Protein AF-A0A7H0H828-F1 (afdb_monomer)

Sequence (67 aa):
MRVFSDLNLNGRAPTRAQPGRGTWGPAGVVSTRAKKIIRIVVPIVVVAIAVGLFFLGRMFYLMLTGA

Secondary structure (DSSP, 8-state):
--------TTSSS-GGG-TTSSTTS-TTSPPHHHHHHHHHHHHHHHHHHHHHHHHHHHHHHHHHHT-

Radius of gyration: 24.18 Å; Cα contacts (8 Å, |Δi|>4): 14; chains: 1; bounding box: 39×23×75 Å

Foldseek 3Di:
DDDDDPDDLVPPHDPCSRPPLPHRDCRPPDDPVRVVCCVPVVVVVVVVVVVVVVVVVVVVVCVVVVD

Mean predicted aligned error: 10.57 Å

Organism: NCBI:txid1285901

Nearest PDB structures (foldseek):
  6yj4-assembly1_I  TM=2.787E-01  e=3.820E+00  Yarrowia lipolytica

Structure (mmCIF, N/CA/C/O backbone):
data_AF-A0A7H0H828-F1
#
_entry.id   AF-A0A7H0H828-F1
#
loop_
_atom_site.group_PDB
_atom_site.id
_atom_site.type_symbol
_atom_site.label_atom_id
_atom_site.label_alt_id
_atom_site.label_comp_id
_atom_site.label_asym_id
_atom_site.label_entity_id
_atom_site.label_seq_id
_atom_site.pdbx_PDB_ins_code
_atom_site.Cartn_x
_atom_site.Cartn_y
_atom_site.Cartn_z
_atom_site.occupancy
_atom_site.B_iso_or_equiv
_atom_site.auth_seq_id
_atom_site.auth_comp_id
_atom_site.auth_asym_id
_atom_site.auth_atom_id
_atom_site.pdbx_PDB_model_num
ATOM 1 N N . MET A 1 1 ? -7.743 -18.469 -47.993 1.00 48.31 1 MET A N 1
ATOM 2 C CA . MET A 1 1 ? -7.929 -17.070 -47.542 1.00 48.31 1 MET A CA 1
ATOM 3 C C . MET A 1 1 ? -6.828 -16.729 -46.550 1.00 48.31 1 MET A C 1
ATOM 5 O O . MET A 1 1 ? -6.698 -17.441 -45.564 1.00 48.31 1 MET A O 1
ATOM 9 N N . ARG A 1 2 ? -5.999 -15.711 -46.816 1.00 54.97 2 ARG A N 1
ATOM 10 C CA . ARG A 1 2 ? -5.012 -15.219 -45.838 1.00 54.97 2 ARG A CA 1
ATOM 11 C C . ARG A 1 2 ? -5.716 -14.191 -44.956 1.00 54.97 2 ARG A C 1
ATOM 13 O O . ARG A 1 2 ? -6.140 -13.157 -45.459 1.00 54.97 2 ARG A O 1
ATOM 20 N N . VAL A 1 3 ? -5.887 -14.506 -43.676 1.00 60.47 3 VAL A N 1
ATOM 21 C CA . VAL A 1 3 ? -6.426 -13.570 -42.684 1.00 60.47 3 VAL A CA 1
ATOM 22 C C . VAL A 1 3 ? -5.266 -12.693 -42.229 1.00 60.4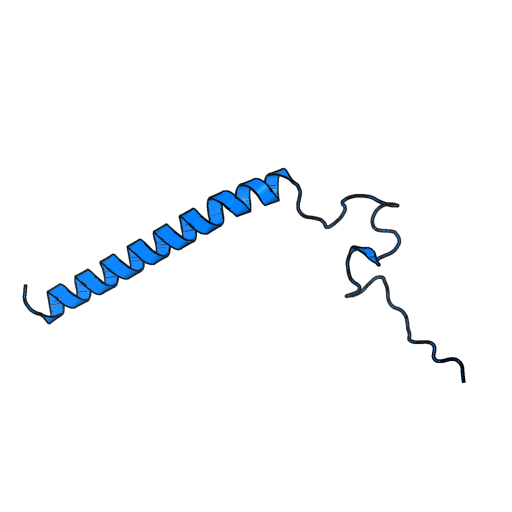7 3 VAL A C 1
ATOM 24 O O . VAL A 1 3 ? -4.405 -13.144 -41.480 1.00 60.47 3 VAL A O 1
ATOM 27 N N . PHE A 1 4 ? -5.208 -11.461 -42.720 1.00 65.00 4 PHE A N 1
ATOM 28 C CA . PHE A 1 4 ? -4.322 -10.441 -42.174 1.00 65.00 4 PHE A CA 1
ATOM 29 C C . PHE A 1 4 ? -5.156 -9.526 -41.285 1.00 65.00 4 PHE A C 1
ATOM 31 O O . PHE A 1 4 ? -6.107 -8.908 -41.757 1.00 65.00 4 PHE A O 1
ATOM 38 N N . SER A 1 5 ? -4.832 -9.471 -39.993 1.00 66.94 5 SER A N 1
ATOM 39 C CA . SER A 1 5 ? -5.323 -8.413 -39.109 1.00 66.94 5 SER A CA 1
ATOM 40 C C . SER A 1 5 ? -4.471 -7.163 -39.308 1.00 66.94 5 SER A C 1
ATOM 42 O O . SER A 1 5 ? -3.260 -7.294 -39.493 1.00 66.94 5 SER A O 1
ATOM 44 N N . ASP A 1 6 ? -5.066 -5.976 -39.200 1.00 70.44 6 ASP A N 1
ATOM 45 C CA . ASP A 1 6 ? -4.336 -4.705 -39.136 1.00 70.44 6 ASP A CA 1
ATOM 46 C C . ASP A 1 6 ? -3.486 -4.657 -37.850 1.00 70.44 6 ASP A C 1
ATOM 48 O O . ASP A 1 6 ? -3.945 -4.291 -36.763 1.00 70.44 6 ASP A O 1
ATOM 52 N N . LEU A 1 7 ? -2.265 -5.194 -37.944 1.00 72.00 7 LEU A N 1
ATOM 53 C CA . LEU A 1 7 ? -1.391 -5.473 -36.812 1.00 72.00 7 LEU A CA 1
ATOM 54 C C . LEU A 1 7 ? -0.748 -4.176 -36.316 1.00 72.00 7 LEU A C 1
ATOM 56 O O . LEU A 1 7 ? 0.386 -3.839 -36.654 1.00 72.00 7 LEU A O 1
ATOM 60 N N . ASN A 1 8 ? -1.471 -3.458 -35.462 1.00 72.19 8 ASN A N 1
ATOM 61 C CA . ASN A 1 8 ? -0.960 -2.260 -34.814 1.00 72.19 8 ASN A CA 1
ATOM 62 C C . ASN A 1 8 ? -0.144 -2.602 -33.552 1.00 72.19 8 ASN A C 1
ATOM 64 O O . ASN A 1 8 ? -0.670 -2.673 -32.437 1.00 72.19 8 ASN A O 1
ATOM 68 N N . LEU A 1 9 ? 1.168 -2.771 -33.725 1.00 71.62 9 LEU A N 1
ATOM 69 C CA . LEU A 1 9 ? 2.104 -3.038 -32.625 1.00 71.62 9 LEU A CA 1
ATOM 70 C C . LEU A 1 9 ? 2.497 -1.789 -31.820 1.00 71.62 9 LEU A C 1
ATOM 72 O O . LEU A 1 9 ? 3.114 -1.915 -30.766 1.00 71.62 9 LEU A O 1
ATOM 76 N N . ASN A 1 10 ? 2.125 -0.596 -32.285 1.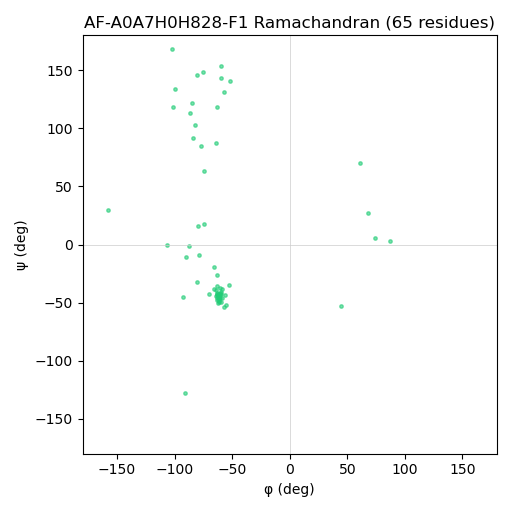00 70.75 10 ASN A N 1
ATOM 77 C CA . ASN A 1 10 ? 2.430 0.671 -31.616 1.00 70.75 10 ASN A CA 1
ATOM 78 C C . ASN A 1 10 ? 1.328 1.091 -30.620 1.00 70.75 10 ASN A C 1
ATOM 80 O O . ASN A 1 10 ? 1.518 2.027 -29.848 1.00 70.75 10 ASN A O 1
ATOM 84 N N . GLY A 1 11 ? 0.174 0.411 -30.635 1.00 71.44 11 GLY A N 1
ATOM 85 C CA . GLY A 1 11 ? -0.975 0.686 -29.767 1.00 71.44 11 GLY A CA 1
ATOM 86 C C . GLY A 1 11 ? -0.968 -0.100 -28.446 1.00 71.44 11 GLY A C 1
ATOM 87 O O . GLY A 1 11 ? 0.003 -0.105 -27.692 1.00 71.44 11 GLY A O 1
ATOM 88 N N . ARG A 1 12 ? -2.076 -0.797 -28.147 1.00 71.88 12 ARG A N 1
ATOM 89 C CA . ARG A 1 12 ? -2.266 -1.608 -26.920 1.00 71.88 12 ARG A CA 1
ATOM 90 C C . ARG A 1 12 ? -1.596 -2.988 -26.962 1.00 71.88 12 ARG A C 1
ATOM 92 O O . ARG A 1 12 ? -1.926 -3.858 -26.159 1.00 71.88 12 ARG A O 1
ATOM 99 N N . ALA A 1 13 ? -0.678 -3.214 -27.896 1.00 75.62 13 ALA A N 1
ATOM 100 C CA . ALA A 1 13 ? 0.061 -4.465 -27.950 1.00 75.62 13 ALA A CA 1
ATOM 101 C C . ALA A 1 13 ? 0.854 -4.675 -26.641 1.00 75.62 13 ALA A C 1
ATOM 103 O O . ALA A 1 13 ? 1.361 -3.697 -26.078 1.00 75.62 13 ALA A O 1
ATOM 104 N N . PRO A 1 14 ? 0.978 -5.921 -26.142 1.00 73.44 14 PRO A N 1
ATOM 105 C CA . PRO A 1 14 ? 1.793 -6.222 -24.970 1.00 73.44 14 PRO A CA 1
ATOM 106 C C . PRO 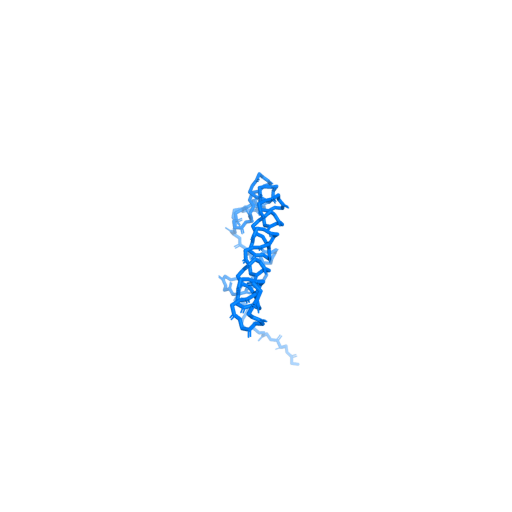A 1 14 ? 3.201 -5.654 -25.131 1.00 73.44 14 PRO A C 1
ATOM 108 O O . PRO A 1 14 ? 3.781 -5.755 -26.207 1.00 73.44 14 PRO A O 1
ATOM 111 N N . THR A 1 15 ? 3.778 -5.108 -24.061 1.00 71.31 15 THR A N 1
ATOM 112 C CA . THR A 1 15 ? 5.073 -4.400 -24.101 1.00 71.31 15 THR A CA 1
ATOM 113 C C . THR A 1 15 ? 6.203 -5.207 -24.745 1.00 71.31 15 THR A C 1
ATOM 115 O O . THR A 1 15 ? 7.014 -4.640 -25.464 1.00 71.31 15 THR A O 1
ATOM 118 N N . ARG A 1 16 ? 6.214 -6.534 -24.563 1.00 70.25 16 ARG A N 1
ATOM 119 C CA . ARG A 1 16 ? 7.170 -7.470 -25.189 1.00 70.25 16 ARG A CA 1
ATOM 120 C C . ARG A 1 16 ? 7.059 -7.598 -26.715 1.00 70.25 16 ARG A C 1
ATOM 122 O O . ARG A 1 16 ? 7.964 -8.129 -27.339 1.00 70.25 16 ARG A O 1
ATOM 129 N N . ALA A 1 17 ? 5.926 -7.203 -27.288 1.00 73.75 17 ALA A N 1
ATOM 130 C CA . ALA A 1 17 ? 5.599 -7.356 -28.703 1.00 73.75 17 ALA A CA 1
ATOM 131 C C . ALA A 1 17 ? 5.668 -6.025 -29.475 1.00 73.75 17 ALA A C 1
ATOM 133 O O . ALA A 1 17 ? 5.405 -6.012 -30.674 1.00 73.75 17 ALA A O 1
ATOM 134 N N . GLN A 1 18 ? 5.994 -4.910 -28.806 1.00 75.00 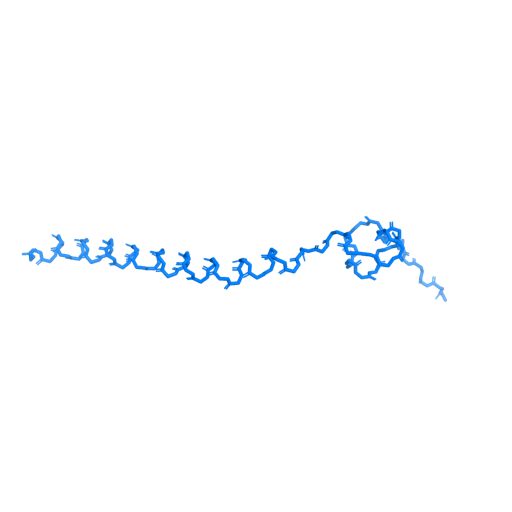18 GLN A N 1
ATOM 135 C CA . GLN A 1 18 ? 6.078 -3.591 -29.434 1.00 75.00 18 GLN A CA 1
ATOM 136 C C . GLN A 1 18 ? 7.467 -3.368 -30.070 1.00 75.00 18 GLN A C 1
ATOM 138 O O . GLN A 1 18 ? 8.470 -3.419 -29.354 1.00 75.00 18 GLN A O 1
ATOM 143 N N . PRO A 1 19 ? 7.562 -3.104 -31.386 1.00 63.66 19 PRO A N 1
ATOM 144 C CA . PRO A 1 19 ? 8.823 -2.831 -32.068 1.00 63.66 19 PRO A CA 1
ATOM 145 C C . PRO A 1 19 ? 9.332 -1.418 -31.746 1.00 63.66 19 PRO A C 1
ATOM 147 O O . PRO A 1 19 ? 8.555 -0.497 -31.521 1.00 63.66 19 PRO A O 1
ATOM 150 N N . GLY A 1 20 ? 10.653 -1.220 -31.722 1.00 60.44 20 GLY A N 1
ATOM 151 C CA . GLY A 1 20 ? 11.245 0.124 -31.636 1.00 60.44 20 GLY A CA 1
ATOM 152 C C . GLY A 1 20 ? 11.168 0.813 -30.267 1.00 60.44 20 GLY A C 1
ATOM 153 O O . GLY A 1 20 ? 11.637 1.943 -30.137 1.00 60.44 20 GLY A O 1
ATOM 154 N N . ARG A 1 21 ? 10.680 0.139 -29.215 1.00 61.12 21 ARG A N 1
ATOM 155 C CA . ARG A 1 21 ? 10.803 0.596 -27.819 1.00 61.12 21 ARG A CA 1
ATOM 156 C C . ARG A 1 21 ? 12.248 0.393 -27.324 1.00 61.12 21 ARG A C 1
ATOM 158 O O . ARG A 1 21 ? 12.522 -0.412 -26.444 1.00 61.12 21 ARG A O 1
ATOM 165 N N . GLY A 1 22 ? 13.177 1.096 -27.978 1.00 54.69 22 GLY A N 1
ATOM 166 C CA . GLY A 1 22 ? 14.623 1.053 -27.764 1.00 54.69 22 GLY A CA 1
ATOM 167 C C . GLY A 1 22 ? 15.228 -0.324 -28.009 1.00 54.69 22 GLY A C 1
ATOM 168 O O . GLY A 1 22 ? 15.608 -0.951 -27.042 1.00 54.69 22 GLY A O 1
ATOM 169 N N . THR A 1 23 ? 15.288 -0.788 -29.260 1.00 57.44 23 THR A N 1
ATOM 170 C CA . THR A 1 23 ? 15.976 -2.005 -29.764 1.00 57.44 23 THR A CA 1
ATOM 171 C C . THR A 1 23 ? 15.846 -3.333 -28.982 1.00 57.44 23 THR A C 1
ATOM 173 O O . THR A 1 23 ? 15.433 -4.280 -29.623 1.00 57.44 23 THR A O 1
ATOM 176 N N . TRP A 1 24 ? 16.112 -3.443 -27.673 1.00 56.00 24 TRP A N 1
ATOM 177 C CA . TRP A 1 24 ? 15.730 -4.536 -26.739 1.00 56.00 24 TRP A CA 1
ATO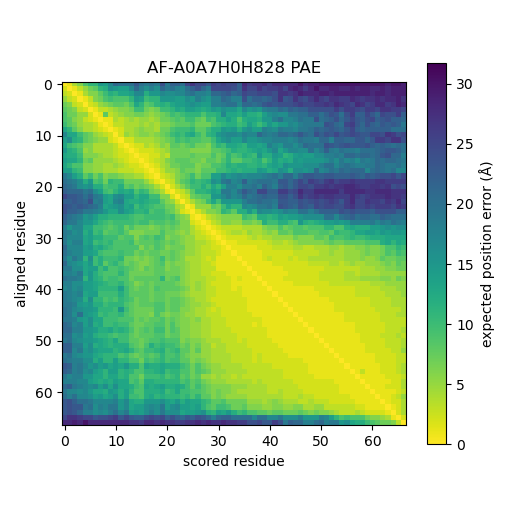M 178 C C . TRP A 1 24 ? 15.738 -4.056 -25.255 1.00 56.00 24 TRP A C 1
ATOM 180 O O . TRP A 1 24 ? 16.065 -4.804 -24.334 1.00 56.00 24 TRP A O 1
ATOM 190 N N . GLY A 1 25 ? 15.463 -2.772 -25.001 1.00 62.00 25 GLY A N 1
ATOM 191 C CA . GLY A 1 25 ? 15.734 -2.080 -23.735 1.00 62.00 25 GLY A CA 1
ATOM 192 C C . GLY A 1 25 ? 14.520 -1.876 -22.809 1.00 62.00 25 GLY A C 1
ATOM 193 O O . GLY A 1 25 ? 13.372 -2.033 -23.217 1.00 62.00 25 GLY A O 1
ATOM 194 N N . PRO A 1 26 ? 14.741 -1.470 -21.542 1.00 63.44 26 PRO A N 1
ATOM 195 C CA . PRO A 1 26 ? 13.726 -1.411 -20.476 1.00 63.44 26 PRO A CA 1
ATOM 196 C C . PRO A 1 26 ? 12.724 -0.244 -20.594 1.00 63.44 26 PRO A C 1
ATOM 198 O O . PRO A 1 26 ? 12.063 0.112 -19.614 1.00 63.44 26 PRO A O 1
ATOM 201 N N . ALA A 1 27 ? 12.604 0.385 -21.764 1.00 69.69 27 ALA A N 1
ATOM 202 C CA . ALA A 1 27 ? 11.745 1.544 -21.964 1.00 69.69 27 ALA A CA 1
ATOM 203 C C . ALA A 1 27 ? 10.266 1.174 -21.730 1.00 69.69 27 ALA A C 1
ATOM 205 O O . ALA A 1 27 ? 9.696 0.336 -22.422 1.00 69.69 27 ALA A O 1
ATOM 206 N N . GLY A 1 28 ? 9.631 1.804 -20.737 1.00 68.56 28 GLY A N 1
ATOM 207 C CA . GLY A 1 28 ? 8.241 1.520 -20.353 1.00 68.56 28 GLY A CA 1
ATOM 208 C C . GLY A 1 28 ? 8.065 0.377 -19.346 1.00 68.56 28 GLY A C 1
ATOM 209 O O . GLY A 1 28 ? 6.930 0.058 -18.992 1.00 68.56 28 GLY A O 1
ATOM 210 N N . VAL A 1 29 ? 9.154 -0.217 -18.847 1.00 74.69 29 VAL A N 1
ATOM 211 C CA . VAL A 1 29 ? 9.119 -1.165 -17.728 1.00 74.6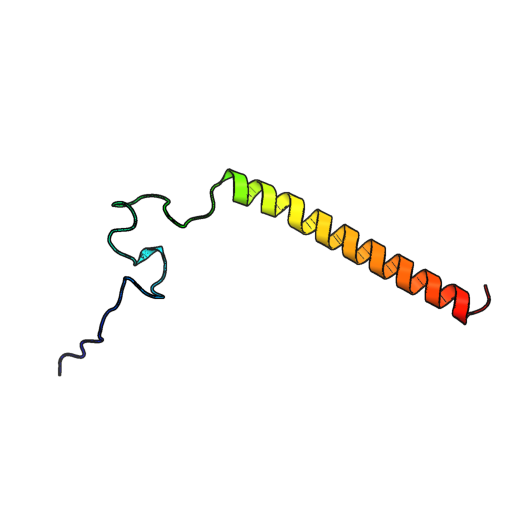9 29 VAL A CA 1
ATOM 212 C C . VAL A 1 29 ? 9.507 -0.430 -16.448 1.00 74.69 29 VAL A C 1
ATOM 214 O O . VAL A 1 29 ? 10.483 0.314 -16.408 1.00 74.69 29 VAL A O 1
ATOM 217 N N . VAL A 1 30 ? 8.745 -0.646 -15.375 1.00 78.81 30 VAL A N 1
ATOM 218 C CA . VAL A 1 30 ? 9.061 -0.080 -14.056 1.00 78.81 30 VAL A CA 1
ATOM 219 C C . VAL A 1 30 ? 10.465 -0.524 -13.634 1.00 78.81 30 VAL A C 1
ATOM 221 O O . VAL A 1 30 ? 10.781 -1.718 -13.691 1.00 78.81 30 VAL A O 1
ATOM 224 N N . SER A 1 31 ? 11.294 0.424 -13.188 1.00 85.19 31 SER A N 1
ATOM 225 C CA . SER A 1 31 ? 12.661 0.139 -12.743 1.00 85.19 31 SER A CA 1
ATOM 226 C C . SER A 1 31 ? 12.682 -0.854 -11.574 1.00 85.19 31 SER A C 1
ATOM 228 O O . SER A 1 31 ? 11.738 -0.955 -10.785 1.00 85.19 31 SER A O 1
ATOM 230 N N . THR A 1 32 ? 13.779 -1.596 -11.422 1.00 87.81 32 THR A N 1
ATOM 231 C CA . THR A 1 32 ? 13.935 -2.584 -10.338 1.00 87.81 32 THR A CA 1
ATOM 232 C C . THR A 1 32 ? 13.853 -1.941 -8.952 1.00 87.81 32 THR A C 1
ATOM 234 O O . THR A 1 32 ? 13.224 -2.495 -8.049 1.00 87.81 32 THR A O 1
ATOM 237 N N . ARG A 1 33 ? 14.410 -0.732 -8.798 1.00 88.31 33 ARG A N 1
ATOM 238 C CA . 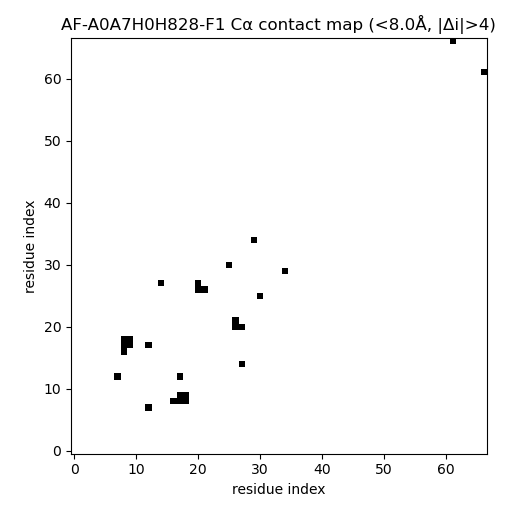ARG A 1 33 ? 14.315 0.065 -7.565 1.00 88.31 33 ARG A CA 1
ATOM 239 C C . ARG A 1 33 ? 12.870 0.458 -7.259 1.00 88.31 33 ARG A C 1
ATOM 241 O O . ARG A 1 33 ? 12.421 0.246 -6.137 1.00 88.31 33 ARG A O 1
ATOM 248 N N . ALA A 1 34 ? 12.126 0.941 -8.256 1.00 89.31 34 ALA A N 1
ATOM 249 C CA . ALA A 1 34 ? 10.720 1.297 -8.080 1.00 89.31 34 ALA A CA 1
ATOM 250 C C . ALA A 1 34 ? 9.867 0.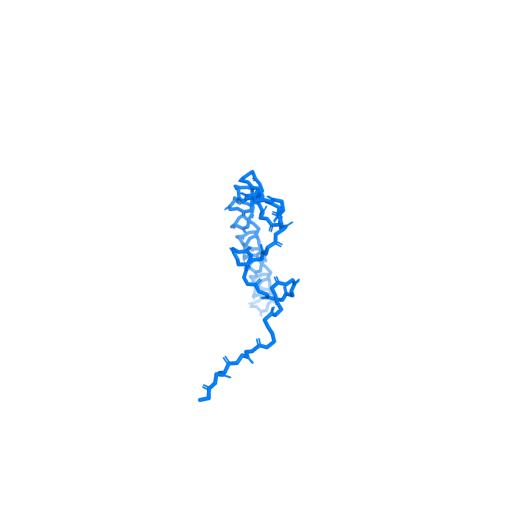073 -7.708 1.00 89.31 34 ALA A C 1
ATOM 252 O O . ALA A 1 34 ? 9.073 0.147 -6.773 1.00 89.31 34 ALA A O 1
ATOM 253 N N . LYS A 1 35 ? 10.094 -1.091 -8.335 1.00 90.38 35 LYS A N 1
ATOM 254 C CA . LYS A 1 35 ? 9.418 -2.344 -7.945 1.00 90.38 35 LYS A CA 1
ATOM 255 C C . LYS A 1 35 ? 9.696 -2.734 -6.490 1.00 90.38 35 LYS A C 1
ATOM 257 O O . LYS A 1 35 ? 8.779 -3.171 -5.798 1.00 90.38 35 LYS A O 1
ATOM 262 N N . LYS A 1 36 ? 10.939 -2.575 -6.018 1.00 95.31 36 LYS A N 1
ATOM 263 C CA . LYS A 1 36 ? 11.310 -2.862 -4.622 1.00 95.31 36 LYS A CA 1
ATOM 264 C C . LYS A 1 36 ? 10.594 -1.925 -3.648 1.00 95.31 36 LYS A C 1
ATOM 266 O O . LYS A 1 36 ? 10.062 -2.401 -2.652 1.00 95.31 36 LYS A O 1
ATOM 271 N N . ILE A 1 37 ? 10.541 -0.629 -3.958 1.00 96.44 37 ILE A N 1
ATOM 272 C CA . ILE A 1 37 ? 9.845 0.370 -3.135 1.00 96.44 37 ILE A CA 1
ATOM 273 C C . ILE A 1 37 ? 8.351 0.051 -3.065 1.00 96.44 37 ILE A C 1
ATOM 275 O O . ILE A 1 37 ? 7.817 -0.068 -1.969 1.00 96.44 37 ILE A O 1
ATOM 279 N N . ILE A 1 38 ? 7.693 -0.179 -4.207 1.00 96.69 38 ILE A N 1
ATOM 280 C CA . ILE A 1 38 ? 6.260 -0.516 -4.259 1.00 96.69 38 ILE A CA 1
ATOM 281 C C . ILE A 1 38 ? 5.960 -1.753 -3.401 1.00 96.69 38 ILE A C 1
ATOM 283 O O . ILE A 1 38 ? 5.010 -1.746 -2.625 1.00 96.69 38 ILE A O 1
ATOM 287 N N . ARG A 1 39 ? 6.800 -2.793 -3.476 1.00 94.50 39 ARG A N 1
ATOM 288 C CA . ARG A 1 39 ? 6.616 -4.033 -2.706 1.00 94.50 39 ARG A CA 1
ATOM 289 C C . ARG A 1 39 ? 6.683 -3.830 -1.186 1.00 94.50 39 ARG A C 1
ATOM 291 O O . ARG A 1 39 ? 6.096 -4.624 -0.464 1.00 94.50 39 ARG A O 1
ATOM 298 N N . ILE A 1 40 ? 7.380 -2.798 -0.713 1.00 97.19 40 ILE A N 1
ATOM 299 C CA . ILE A 1 40 ? 7.500 -2.475 0.717 1.00 97.19 40 ILE A CA 1
ATOM 300 C C . ILE A 1 40 ? 6.424 -1.466 1.135 1.00 97.19 40 ILE A C 1
ATOM 302 O O . ILE A 1 40 ? 5.762 -1.651 2.148 1.00 97.19 40 ILE A O 1
ATOM 306 N N . VAL A 1 41 ? 6.216 -0.414 0.343 1.00 98.06 41 VAL A N 1
ATOM 307 C CA . VAL A 1 41 ? 5.309 0.689 0.687 1.00 98.06 41 VAL A CA 1
ATOM 308 C C . VAL A 1 41 ? 3.847 0.253 0.643 1.00 98.06 41 VAL A C 1
ATOM 310 O O . VAL A 1 41 ? 3.093 0.587 1.551 1.00 98.06 41 VAL A O 1
ATOM 313 N N . VAL A 1 42 ? 3.439 -0.521 -0.368 1.00 98.00 42 VAL A N 1
ATOM 314 C CA . VAL A 1 42 ? 2.039 -0.949 -0.523 1.00 98.00 42 VAL A CA 1
ATOM 315 C C . VAL A 1 42 ? 1.508 -1.704 0.703 1.00 98.00 42 VAL A C 1
ATOM 317 O O . VAL A 1 42 ? 0.487 -1.269 1.233 1.00 98.00 42 VAL A O 1
ATOM 320 N N . PRO A 1 43 ? 2.150 -2.778 1.210 1.00 98.38 43 PRO A N 1
ATOM 321 C CA . PRO A 1 43 ? 1.622 -3.483 2.378 1.00 98.38 43 PRO A CA 1
ATOM 322 C C . PRO A 1 43 ? 1.585 -2.601 3.631 1.00 98.38 43 PRO A C 1
ATOM 324 O O . PRO A 1 43 ? 0.621 -2.683 4.386 1.00 98.38 43 PRO A O 1
ATOM 327 N N . ILE A 1 44 ? 2.568 -1.713 3.828 1.00 98.50 44 ILE A N 1
ATOM 328 C CA . ILE A 1 44 ? 2.578 -0.771 4.959 1.00 98.50 44 ILE A CA 1
ATOM 329 C C . ILE A 1 44 ? 1.361 0.157 4.897 1.00 98.50 44 ILE A C 1
ATOM 331 O O . ILE A 1 44 ? 0.643 0.298 5.886 1.00 98.50 44 ILE A O 1
ATOM 335 N N . VAL A 1 45 ? 1.104 0.760 3.733 1.00 98.62 45 VAL A N 1
ATOM 336 C CA . VAL A 1 45 ? -0.036 1.666 3.535 1.00 98.62 45 VAL A CA 1
ATOM 337 C C . VAL A 1 45 ? -1.359 0.927 3.735 1.00 98.62 45 VAL A C 1
ATOM 339 O O . VAL A 1 45 ? -2.243 1.439 4.417 1.00 98.62 45 VAL A O 1
ATOM 342 N N . VAL A 1 46 ? -1.491 -0.290 3.202 1.00 98.62 46 VAL A N 1
ATOM 343 C CA . VAL A 1 46 ? -2.704 -1.107 3.369 1.00 98.62 46 VAL A CA 1
ATOM 344 C C . VAL A 1 46 ? -2.965 -1.418 4.844 1.00 98.62 46 VAL A C 1
ATOM 346 O O . VAL A 1 46 ? -4.089 -1.238 5.310 1.00 98.62 46 VAL A O 1
ATOM 349 N N . VAL A 1 47 ? -1.940 -1.829 5.596 1.00 98.69 47 VAL A N 1
ATOM 350 C CA . VAL A 1 47 ? -2.070 -2.093 7.037 1.00 98.69 47 VAL A CA 1
ATOM 351 C C . VAL A 1 47 ? -2.436 -0.817 7.793 1.00 98.69 47 VAL A C 1
ATOM 353 O O . VAL A 1 47 ? -3.342 -0.850 8.621 1.00 98.69 47 VAL A O 1
ATOM 356 N N . ALA A 1 48 ? -1.803 0.316 7.484 1.00 98.62 48 ALA A N 1
ATOM 357 C CA . ALA A 1 48 ? -2.120 1.594 8.119 1.00 98.62 48 ALA A CA 1
ATOM 358 C C . ALA A 1 48 ? -3.587 2.006 7.893 1.00 98.62 48 ALA A C 1
ATOM 360 O O . ALA A 1 48 ? -4.261 2.420 8.837 1.00 98.62 48 ALA A O 1
ATOM 361 N N . ILE A 1 49 ? -4.104 1.833 6.671 1.00 98.75 49 ILE A N 1
ATOM 362 C CA . ILE A 1 49 ? -5.515 2.093 6.349 1.00 98.75 49 ILE A CA 1
ATOM 363 C C . ILE A 1 49 ? -6.430 1.151 7.136 1.00 98.75 49 ILE A C 1
ATOM 365 O O . ILE A 1 49 ? -7.388 1.612 7.754 1.00 98.75 49 ILE A O 1
ATOM 369 N N . ALA A 1 50 ? -6.136 -0.152 7.155 1.00 98.62 50 ALA A N 1
ATOM 370 C CA . ALA A 1 50 ? -6.942 -1.134 7.880 1.00 98.62 50 ALA A CA 1
ATOM 371 C C . ALA A 1 50 ? -7.000 -0.834 9.386 1.00 98.62 50 ALA A C 1
ATOM 373 O O . ALA A 1 50 ? -8.075 -0.865 9.984 1.00 98.62 50 ALA A O 1
ATOM 374 N N . VAL A 1 51 ? -5.860 -0.478 9.984 1.00 98.75 51 VAL A N 1
ATOM 375 C CA . VAL A 1 51 ? -5.769 -0.053 11.386 1.00 98.75 51 VAL A CA 1
ATOM 376 C C . VAL A 1 51 ? -6.605 1.208 11.626 1.00 98.75 51 VAL A C 1
ATOM 378 O O . VAL A 1 51 ? -7.392 1.245 12.570 1.00 98.75 51 VAL A O 1
ATOM 381 N N . GLY A 1 52 ? -6.498 2.215 10.754 1.00 98.50 52 GLY A N 1
ATOM 382 C CA . GLY A 1 52 ? -7.298 3.438 10.848 1.00 98.50 52 GLY A CA 1
ATOM 383 C C . GLY A 1 52 ? -8.805 3.167 10.798 1.00 98.50 52 GLY A C 1
ATOM 384 O O . GLY A 1 52 ? -9.547 3.656 11.649 1.00 98.50 52 GLY A O 1
ATOM 385 N N . LEU A 1 53 ? -9.255 2.330 9.859 1.00 98.56 53 LEU A N 1
ATOM 386 C CA . LEU A 1 53 ? -10.661 1.930 9.745 1.00 98.56 53 LEU A CA 1
ATOM 387 C C . LEU A 1 53 ? -11.142 1.138 10.965 1.00 98.56 53 LEU A C 1
ATOM 389 O O . LEU A 1 53 ? -12.258 1.359 11.434 1.00 98.56 53 LEU A O 1
ATOM 393 N N . PHE A 1 54 ? -10.303 0.256 11.511 1.00 98.31 54 PHE A N 1
ATOM 394 C CA . PHE A 1 54 ? -10.621 -0.487 12.728 1.00 98.31 54 PHE A CA 1
ATOM 395 C C . PHE A 1 54 ? -10.838 0.449 13.923 1.00 98.31 54 PHE A C 1
ATOM 397 O O . PHE A 1 54 ? -11.848 0.335 14.618 1.00 98.31 54 PHE A O 1
ATOM 404 N N . PHE A 1 55 ? -9.931 1.403 14.147 1.00 98.12 55 PHE A N 1
ATOM 405 C CA . PHE A 1 55 ? -10.075 2.370 15.238 1.00 98.12 55 PHE A CA 1
ATOM 406 C C . PHE A 1 55 ? -11.274 3.294 15.044 1.00 98.12 55 PHE A C 1
ATOM 408 O O . PHE A 1 55 ? -11.982 3.571 16.012 1.00 98.12 55 PHE A O 1
ATOM 415 N N . LEU A 1 56 ? -11.538 3.718 13.807 1.00 97.75 56 LEU A N 1
ATOM 416 C CA . LEU A 1 56 ? -12.720 4.505 13.477 1.00 97.75 56 LEU A CA 1
ATOM 417 C C . LEU A 1 56 ? -14.004 3.734 13.816 1.00 97.75 56 LEU A C 1
ATOM 419 O O . LEU A 1 56 ? -14.863 4.249 14.528 1.00 97.75 56 LEU A O 1
ATOM 423 N N . GLY A 1 57 ? -14.107 2.476 13.380 1.00 97.19 57 GLY A N 1
ATOM 424 C CA . GLY A 1 57 ? -15.241 1.609 13.701 1.00 97.19 57 GLY A CA 1
ATOM 425 C C . GLY A 1 57 ? -15.388 1.366 15.204 1.00 97.19 57 GLY A C 1
ATOM 426 O O . GLY A 1 57 ? -16.489 1.475 15.741 1.00 97.19 57 GLY A O 1
ATOM 427 N N . ARG A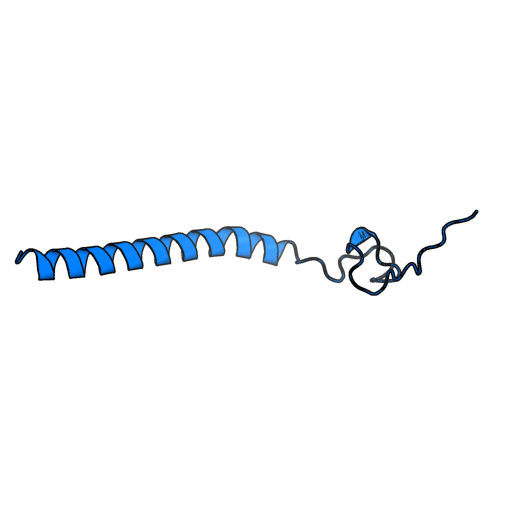 1 58 ? -14.279 1.118 15.911 1.00 95.69 58 ARG A N 1
ATOM 428 C CA . ARG A 1 58 ? -14.270 0.957 17.373 1.00 95.69 58 ARG A CA 1
ATOM 429 C C . ARG A 1 58 ? -14.772 2.210 18.091 1.00 95.69 58 ARG A C 1
ATOM 431 O O . ARG A 1 58 ? -15.504 2.092 19.067 1.00 95.69 58 ARG A O 1
ATOM 438 N N . MET A 1 59 ? -14.372 3.394 17.636 1.00 96.56 59 MET A N 1
ATOM 439 C CA . MET A 1 59 ? -14.814 4.662 18.212 1.00 96.56 59 MET A CA 1
ATOM 440 C C . MET A 1 59 ? -16.336 4.814 18.093 1.00 96.56 59 MET A C 1
ATOM 442 O O . MET A 1 59 ? -16.992 5.118 19.087 1.00 96.56 59 MET A O 1
ATOM 446 N N . PHE A 1 60 ? -16.903 4.536 16.914 1.00 96.56 60 PHE A N 1
ATOM 447 C CA . PHE A 1 60 ? -18.357 4.537 16.728 1.00 96.56 60 PHE A CA 1
ATOM 448 C C . PHE A 1 60 ? -19.053 3.480 17.578 1.00 96.56 60 PHE A C 1
ATOM 450 O O . PHE A 1 60 ? -20.078 3.776 18.183 1.00 96.56 60 PHE A O 1
ATOM 457 N N . TYR A 1 61 ? -18.489 2.273 17.656 1.00 95.81 61 TYR A N 1
ATOM 458 C CA . TYR A 1 61 ? -19.024 1.213 18.502 1.00 95.81 61 TYR A CA 1
ATOM 459 C C . TYR A 1 61 ? -19.157 1.684 19.953 1.00 95.81 61 TYR A C 1
ATOM 461 O O . TYR A 1 61 ? -20.254 1.630 20.493 1.00 95.81 61 TYR A O 1
ATOM 469 N N . LEU A 1 62 ? -18.090 2.239 20.541 1.00 95.62 62 LEU A N 1
ATOM 470 C CA . LEU A 1 62 ? -18.115 2.729 21.923 1.00 95.62 62 LEU A CA 1
ATOM 471 C C . LEU A 1 62 ? -19.135 3.853 22.132 1.00 95.62 62 LEU A C 1
ATOM 473 O O . LEU A 1 62 ? -19.919 3.775 23.076 1.00 95.62 62 LEU A O 1
ATOM 477 N N . MET A 1 63 ? -19.189 4.832 21.218 1.00 94.94 63 MET A N 1
ATOM 478 C CA . MET A 1 63 ? -20.188 5.907 21.287 1.00 94.94 63 MET A CA 1
ATOM 479 C C . MET A 1 63 ? -21.626 5.376 21.252 1.00 94.94 63 MET A C 1
ATOM 481 O O . MET A 1 63 ? -22.489 5.909 21.943 1.00 94.94 63 MET A O 1
ATOM 485 N N . LEU A 1 64 ? -21.893 4.339 20.453 1.00 94.38 64 LEU A N 1
ATOM 486 C CA . LEU A 1 64 ? -23.233 3.766 20.298 1.00 94.38 64 LEU A CA 1
ATOM 487 C C . LEU A 1 64 ? -23.610 2.814 21.438 1.00 94.38 64 LEU A C 1
ATOM 489 O O . LEU A 1 64 ? -24.785 2.728 21.786 1.00 94.38 64 LEU A O 1
ATOM 493 N N . THR A 1 65 ? -22.643 2.102 22.022 1.00 93.38 65 THR A N 1
ATOM 494 C CA . THR A 1 65 ? -22.887 1.176 23.140 1.00 93.38 65 THR A CA 1
ATOM 495 C C . THR A 1 65 ? -22.829 1.834 24.519 1.00 93.38 65 THR A C 1
ATOM 497 O O . THR A 1 65 ? -23.074 1.155 25.510 1.00 93.38 65 THR A O 1
ATOM 500 N N . GLY A 1 66 ? -22.538 3.138 24.597 1.00 78.44 66 GLY A N 1
ATOM 501 C CA . GLY A 1 66 ? -22.579 3.904 25.847 1.00 78.44 66 GLY A CA 1
ATOM 502 C C . GLY A 1 66 ? -21.502 3.515 26.865 1.00 78.44 66 GLY A C 1
ATOM 503 O O . GLY A 1 66 ? -21.735 3.653 28.064 1.00 78.44 66 GLY A O 1
ATOM 504 N N . ALA A 1 67 ? -20.364 3.002 26.387 1.00 58.50 67 ALA A N 1
ATOM 505 C CA . ALA A 1 67 ? -19.176 2.732 27.199 1.00 58.50 67 ALA A CA 1
ATOM 506 C C . ALA A 1 67 ? -18.229 3.937 27.212 1.00 58.50 67 ALA A C 1
ATOM 508 O O . ALA A 1 67 ? -18.102 4.593 26.151 1.00 58.50 67 ALA A O 1
#

pLDDT: mean 82.07, std 15.58, range [48.31, 98.75]

Solvent-accessible surface area (backbone atoms only — not comparable to full-atom values): 4284 Å² total; per-residue (Å²): 134,87,87,78,73,90,80,60,40,86,62,91,42,58,79,93,66,34,77,79,50,56,91,90,47,70,69,94,53,84,49,73,68,56,53,54,48,50,70,55,50,51,58,54,52,53,50,52,51,53,52,52,52,50,52,53,52,49,52,51,49,34,68,73,70,73,105